Protein AF-A0A0G2EQ12-F1 (afdb_monomer)

Structure (mmCIF, N/CA/C/O backbone):
data_AF-A0A0G2EQ12-F1
#
_entry.id   AF-A0A0G2EQ12-F1
#
loop_
_atom_site.group_PDB
_atom_site.id
_atom_site.type_symbol
_atom_site.label_atom_id
_atom_site.label_alt_id
_atom_site.label_comp_id
_atom_site.label_asym_id
_atom_site.label_entity_id
_atom_site.label_seq_id
_atom_site.pdbx_PDB_ins_code
_atom_site.Cartn_x
_atom_site.Cartn_y
_atom_site.Cartn_z
_atom_site.occupancy
_atom_site.B_iso_or_equiv
_atom_site.auth_seq_id
_atom_site.auth_comp_id
_atom_site.auth_asym_id
_atom_site.auth_atom_id
_atom_site.pdbx_PDB_model_num
ATOM 1 N N . MET A 1 1 ? -12.508 4.390 -3.432 1.00 88.94 1 MET A N 1
ATOM 2 C CA . MET A 1 1 ? -11.338 3.702 -2.808 1.00 88.94 1 MET A CA 1
ATOM 3 C C . MET A 1 1 ? -10.891 4.354 -1.499 1.00 88.94 1 MET A C 1
ATOM 5 O O . MET A 1 1 ? -11.000 3.703 -0.471 1.00 88.94 1 MET A O 1
ATOM 9 N N . SER A 1 2 ? -10.411 5.605 -1.487 1.00 93.50 2 SER A N 1
ATOM 10 C CA . SER A 1 2 ? -9.860 6.253 -0.273 1.00 93.50 2 SER A CA 1
ATOM 11 C C . SER A 1 2 ? -10.822 6.274 0.925 1.00 93.50 2 SER A C 1
ATOM 13 O O . SER A 1 2 ? -10.412 5.989 2.045 1.00 93.50 2 SER A O 1
ATOM 15 N N . ASN A 1 3 ? -12.117 6.526 0.703 1.00 95.69 3 ASN A N 1
ATOM 16 C CA . ASN A 1 3 ? -13.126 6.470 1.769 1.00 95.69 3 ASN A CA 1
ATOM 17 C C . ASN A 1 3 ? -13.230 5.088 2.425 1.00 95.69 3 ASN A C 1
ATOM 19 O O . ASN A 1 3 ? -13.426 5.002 3.634 1.00 95.69 3 ASN A O 1
ATOM 23 N N . LEU A 1 4 ? -13.089 4.017 1.644 1.00 97.56 4 LEU A N 1
ATOM 24 C CA . LEU A 1 4 ? -13.144 2.648 2.151 1.00 97.56 4 LEU A CA 1
ATOM 25 C C . LEU A 1 4 ? -11.888 2.308 2.955 1.00 97.56 4 LEU A C 1
ATOM 27 O O . LEU A 1 4 ? -12.012 1.732 4.027 1.00 97.56 4 LEU A O 1
ATOM 31 N N . ILE A 1 5 ? -10.710 2.764 2.513 1.00 98.31 5 ILE A N 1
ATOM 32 C CA . ILE A 1 5 ? -9.464 2.642 3.288 1.00 98.31 5 ILE A CA 1
ATOM 33 C C . ILE A 1 5 ? -9.611 3.349 4.638 1.00 98.31 5 ILE A C 1
ATOM 35 O O . ILE A 1 5 ? -9.411 2.737 5.680 1.00 98.31 5 ILE A O 1
ATOM 39 N N . ALA A 1 6 ? -10.038 4.614 4.635 1.00 98.44 6 ALA A N 1
ATOM 40 C CA . ALA A 1 6 ? -10.196 5.404 5.857 1.00 98.44 6 ALA A CA 1
ATOM 41 C C . ALA A 1 6 ? -11.234 4.819 6.834 1.00 98.44 6 ALA A C 1
ATOM 43 O O . ALA A 1 6 ? -11.225 5.148 8.020 1.00 98.44 6 ALA A O 1
ATOM 44 N N . ARG A 1 7 ? -12.170 3.994 6.350 1.00 98.06 7 ARG A N 1
ATOM 45 C CA . ARG A 1 7 ? -13.231 3.366 7.152 1.00 98.06 7 ARG A CA 1
ATOM 46 C C . ARG A 1 7 ? -12.953 1.906 7.502 1.00 98.06 7 ARG A C 1
ATOM 48 O O . ARG A 1 7 ? -13.750 1.356 8.254 1.00 98.06 7 ARG A O 1
ATOM 55 N N . ALA A 1 8 ? -11.867 1.321 7.003 1.00 98.62 8 ALA A N 1
ATOM 56 C CA . ALA A 1 8 ? -11.518 -0.061 7.289 1.00 98.62 8 ALA A CA 1
ATOM 57 C C . ALA A 1 8 ? -11.315 -0.295 8.797 1.00 98.62 8 ALA A C 1
ATOM 59 O O . ALA A 1 8 ? -10.929 0.605 9.565 1.00 98.62 8 ALA A O 1
ATOM 60 N N . GLU A 1 9 ? -11.584 -1.520 9.228 1.00 98.31 9 GLU A N 1
ATOM 61 C CA . GLU A 1 9 ? -11.436 -1.935 10.621 1.00 98.31 9 GLU A CA 1
ATOM 62 C C . GLU A 1 9 ? -10.210 -2.817 10.835 1.00 98.31 9 GLU A C 1
ATOM 64 O O . GLU A 1 9 ? -9.478 -2.590 11.801 1.00 98.31 9 GLU A O 1
ATOM 69 N N . HIS A 1 10 ? -9.957 -3.755 9.921 1.00 98.38 10 HIS A N 1
ATOM 70 C CA . HIS A 1 10 ? -8.982 -4.829 10.083 1.00 98.38 10 HIS A CA 1
ATOM 71 C C . HIS A 1 10 ? -7.966 -4.901 8.952 1.00 98.38 10 HIS A C 1
ATOM 73 O O . HIS A 1 10 ? -6.781 -5.070 9.233 1.00 98.38 10 HIS A O 1
ATOM 79 N N . GLU A 1 11 ? -8.393 -4.809 7.689 1.00 98.50 11 GLU A N 1
ATOM 80 C CA . GLU A 1 11 ? -7.471 -5.007 6.574 1.00 98.50 11 GLU A CA 1
ATOM 81 C C . GLU A 1 11 ? -7.820 -4.271 5.284 1.00 98.50 11 GLU A C 1
ATOM 83 O O . GLU A 1 11 ? -8.984 -4.097 4.915 1.00 98.50 11 GLU A O 1
ATOM 88 N N . VAL A 1 12 ? -6.763 -3.917 4.555 1.00 98.69 12 VAL A N 1
ATOM 89 C CA . VAL A 1 12 ? -6.822 -3.425 3.180 1.00 98.69 12 VAL A CA 1
ATOM 90 C C . VAL A 1 12 ? -5.774 -4.159 2.349 1.00 98.69 12 VAL A C 1
ATOM 92 O O . VAL A 1 12 ? -4.586 -4.121 2.664 1.00 98.69 12 VAL A O 1
ATOM 95 N N . ILE A 1 13 ? -6.198 -4.784 1.254 1.00 98.56 13 ILE A N 1
ATOM 96 C CA . ILE A 1 13 ? -5.306 -5.344 0.231 1.00 98.56 13 ILE A CA 1
ATOM 97 C C . ILE A 1 13 ? -5.504 -4.524 -1.035 1.00 98.56 13 ILE A C 1
ATOM 99 O O . ILE A 1 13 ? -6.596 -4.533 -1.598 1.00 98.56 13 ILE A O 1
ATOM 103 N N . LEU A 1 14 ? -4.468 -3.818 -1.480 1.00 97.94 14 LEU A N 1
ATOM 104 C CA . LEU A 1 14 ? -4.494 -2.946 -2.650 1.00 97.94 14 LEU A CA 1
ATOM 105 C C . LEU A 1 14 ? -3.506 -3.445 -3.705 1.00 97.94 14 LEU A C 1
ATOM 107 O O . LEU A 1 14 ? -2.296 -3.454 -3.493 1.00 97.94 14 LEU A O 1
ATOM 111 N N . ALA A 1 15 ? -4.030 -3.790 -4.873 1.00 97.31 15 ALA A N 1
ATOM 112 C CA . ALA A 1 15 ? -3.254 -4.105 -6.060 1.00 97.31 15 ALA A CA 1
ATOM 113 C C . ALA A 1 15 ? -3.451 -3.004 -7.100 1.00 97.31 15 ALA A C 1
ATOM 115 O O . ALA A 1 15 ? -4.585 -2.662 -7.434 1.00 97.31 15 ALA A O 1
ATOM 116 N N . THR A 1 16 ? -2.362 -2.469 -7.645 1.00 95.75 16 THR A N 1
ATOM 117 C CA . THR A 1 16 ? -2.396 -1.532 -8.776 1.00 95.75 16 THR A CA 1
ATOM 118 C C . THR A 1 16 ? -1.289 -1.877 -9.752 1.00 95.75 16 THR A C 1
ATOM 120 O O . THR A 1 16 ? -0.213 -2.284 -9.344 1.00 95.75 16 THR A O 1
ATOM 123 N N . ASN A 1 17 ? -1.501 -1.687 -11.048 1.00 94.50 17 ASN A N 1
ATOM 124 C CA . ASN A 1 17 ? -0.428 -1.928 -12.004 1.00 94.50 17 ASN A CA 1
ATOM 125 C C . ASN A 1 17 ? 0.677 -0.899 -11.846 1.00 94.50 17 ASN A C 1
ATOM 127 O O . ASN A 1 17 ? 1.838 -1.256 -11.845 1.00 94.50 17 ASN A O 1
ATOM 131 N N . TYR A 1 18 ? 0.324 0.368 -11.669 1.00 91.62 18 TYR A N 1
ATOM 132 C CA . TYR A 1 18 ? 1.325 1.413 -11.540 1.00 91.62 18 TYR A CA 1
ATOM 133 C C . TYR A 1 18 ? 1.081 2.257 -10.299 1.00 91.62 18 TYR A C 1
ATOM 135 O O . TYR A 1 18 ? -0.073 2.546 -9.954 1.00 91.62 18 TYR A O 1
ATOM 143 N N . TRP A 1 19 ? 2.181 2.652 -9.657 1.00 94.00 19 TRP A N 1
ATOM 144 C CA . TRP A 1 19 ? 2.204 3.588 -8.541 1.00 94.00 19 TRP A CA 1
ATOM 145 C C . TRP A 1 19 ? 3.134 4.763 -8.850 1.00 94.00 19 TRP A C 1
ATOM 147 O O . TRP A 1 19 ? 4.321 4.596 -9.162 1.00 94.00 19 TRP A O 1
ATOM 157 N N . LYS A 1 20 ? 2.593 5.974 -8.737 1.00 91.75 20 LYS A N 1
ATOM 158 C CA . LYS A 1 20 ? 3.335 7.225 -8.874 1.00 91.75 20 LYS A CA 1
ATOM 159 C C . LYS A 1 20 ? 2.770 8.263 -7.919 1.00 91.75 20 LYS A C 1
ATOM 161 O O . LYS A 1 20 ? 1.556 8.485 -7.894 1.00 91.75 20 LYS A O 1
ATOM 166 N N . GLU A 1 21 ? 3.669 8.942 -7.212 1.00 92.12 21 GLU A N 1
ATOM 167 C CA . GLU A 1 21 ? 3.304 10.105 -6.409 1.00 92.12 21 GLU A CA 1
ATOM 168 C C . GLU A 1 21 ? 2.515 11.123 -7.256 1.00 92.12 21 GLU A C 1
ATOM 170 O O . GLU A 1 21 ? 2.976 11.592 -8.300 1.00 92.12 21 GLU A O 1
ATOM 175 N N . SER A 1 22 ? 1.274 11.374 -6.848 1.00 92.00 22 SER A N 1
ATOM 176 C CA . SER A 1 22 ? 0.254 12.133 -7.574 1.00 92.00 22 SER A CA 1
ATOM 177 C C . SER A 1 22 ? -0.861 12.566 -6.615 1.00 92.00 22 SER A C 1
ATOM 179 O O . SER A 1 22 ? -0.902 12.141 -5.459 1.00 92.00 22 SER A O 1
ATOM 181 N N . ASP A 1 23 ? -1.827 13.355 -7.096 1.00 91.31 23 ASP A N 1
ATOM 182 C CA . ASP A 1 23 ? -3.042 13.650 -6.322 1.00 91.31 23 ASP A CA 1
ATOM 183 C C . ASP A 1 23 ? -3.778 12.365 -5.920 1.00 91.31 23 ASP A C 1
ATOM 185 O O . ASP A 1 23 ? -4.336 12.280 -4.824 1.00 91.31 23 ASP A O 1
ATOM 189 N N . ALA A 1 24 ? -3.725 11.338 -6.778 1.00 90.56 24 ALA A N 1
ATOM 190 C CA . ALA A 1 24 ? -4.341 10.063 -6.483 1.00 90.56 24 ALA A CA 1
ATOM 191 C C . ALA A 1 24 ? -3.649 9.308 -5.347 1.00 90.56 24 ALA A C 1
ATOM 193 O O . ALA A 1 24 ? -4.324 8.829 -4.434 1.00 90.56 24 ALA A O 1
ATOM 194 N N . SER A 1 25 ? -2.316 9.223 -5.374 1.00 93.19 25 SER A N 1
ATOM 195 C CA . SER A 1 25 ? -1.569 8.583 -4.289 1.00 93.19 25 SER A CA 1
ATOM 196 C C . SER A 1 25 ? -1.727 9.355 -2.981 1.00 93.19 25 SER A C 1
ATOM 198 O O . SER A 1 25 ? -1.864 8.726 -1.940 1.00 93.19 25 SER A O 1
ATOM 200 N N . ARG A 1 26 ? -1.804 10.696 -3.023 1.00 94.25 26 ARG A N 1
ATOM 201 C CA . ARG A 1 26 ? -2.036 11.525 -1.830 1.00 94.25 26 ARG A CA 1
ATOM 202 C C . ARG A 1 26 ? -3.359 11.184 -1.144 1.00 94.25 26 ARG A C 1
ATOM 204 O O . ARG A 1 26 ? -3.375 11.025 0.068 1.00 94.25 26 ARG A O 1
ATOM 211 N N . LEU A 1 27 ? -4.439 10.967 -1.901 1.00 94.88 27 LEU A N 1
ATOM 212 C CA . LEU A 1 27 ? -5.716 10.519 -1.327 1.00 94.88 27 LEU A CA 1
ATOM 213 C C . LEU A 1 27 ? -5.609 9.151 -0.638 1.00 94.88 27 LEU A C 1
ATOM 215 O O . LEU A 1 27 ? -6.264 8.927 0.381 1.00 94.88 27 LEU A O 1
ATOM 219 N N . ILE A 1 28 ? -4.792 8.240 -1.175 1.00 96.06 28 ILE A N 1
ATOM 220 C CA . ILE A 1 28 ? -4.512 6.956 -0.524 1.00 96.06 28 ILE A CA 1
ATOM 221 C C . ILE A 1 28 ? -3.692 7.187 0.755 1.00 96.06 28 ILE A C 1
ATOM 223 O O . ILE A 1 28 ? -4.099 6.723 1.817 1.00 96.06 28 ILE A O 1
ATOM 227 N N . THR A 1 29 ? -2.611 7.966 0.693 1.00 96.81 29 THR A N 1
ATOM 228 C CA . THR A 1 29 ? -1.763 8.349 1.838 1.00 96.81 29 THR A CA 1
ATOM 229 C C . THR A 1 29 ? -2.581 8.968 2.975 1.00 96.81 29 THR A C 1
ATOM 231 O O . THR A 1 29 ? -2.472 8.527 4.119 1.00 96.81 29 THR A O 1
ATOM 234 N N . ASP A 1 30 ? -3.455 9.927 2.672 1.00 98.06 30 ASP A N 1
ATOM 235 C CA . ASP A 1 30 ? -4.315 10.582 3.661 1.00 98.06 30 ASP A CA 1
ATOM 236 C C . ASP A 1 30 ? -5.324 9.597 4.268 1.00 98.06 30 ASP A C 1
ATOM 238 O O . ASP A 1 30 ? -5.559 9.600 5.479 1.00 98.06 30 ASP A O 1
ATOM 242 N N . SER A 1 31 ? -5.873 8.689 3.455 1.00 98.38 31 SER A N 1
ATOM 243 C CA . SER A 1 31 ? -6.784 7.655 3.951 1.00 98.38 31 SER A CA 1
ATOM 244 C C . SER A 1 31 ? -6.105 6.623 4.856 1.00 98.38 31 SER A C 1
ATOM 246 O O . SER A 1 31 ? -6.726 6.173 5.816 1.00 98.38 31 SER A O 1
ATOM 248 N N . LEU A 1 32 ? -4.830 6.295 4.619 1.00 98.69 32 LEU A N 1
ATOM 249 C CA . LEU A 1 32 ? -4.040 5.430 5.503 1.00 98.69 32 LEU A CA 1
ATOM 250 C C . LEU A 1 32 ? -3.773 6.106 6.854 1.00 98.69 32 LEU A C 1
ATOM 252 O O . LEU A 1 32 ? -3.899 5.474 7.902 1.00 98.69 32 LEU A O 1
ATOM 256 N N . LYS A 1 33 ? -3.466 7.408 6.851 1.00 98.69 33 LYS A N 1
ATOM 257 C CA . LYS A 1 33 ? -3.313 8.199 8.085 1.00 98.69 33 LYS A CA 1
ATOM 258 C C . LYS A 1 33 ? -4.609 8.227 8.895 1.00 98.69 33 LYS A C 1
ATOM 260 O O . LYS A 1 33 ? -4.592 7.993 10.104 1.00 98.69 33 LYS A O 1
ATOM 265 N N . GLU A 1 34 ? -5.743 8.446 8.231 1.00 98.81 34 GLU A N 1
ATOM 266 C CA . GLU A 1 34 ? -7.055 8.425 8.886 1.00 98.81 34 GLU A CA 1
ATOM 267 C C . GLU A 1 34 ? -7.425 7.023 9.401 1.00 98.81 34 GLU A C 1
ATOM 269 O O . GLU A 1 34 ? -7.909 6.902 10.529 1.00 98.81 34 GLU A O 1
ATOM 274 N N . LEU A 1 35 ? -7.137 5.961 8.639 1.00 98.75 35 LEU A N 1
ATOM 275 C CA . LEU A 1 35 ? -7.293 4.576 9.093 1.00 98.75 35 LEU A CA 1
ATOM 276 C C . LEU A 1 35 ? -6.495 4.325 10.379 1.00 98.75 35 LEU A C 1
ATOM 278 O O . LEU A 1 35 ? -7.068 3.882 11.375 1.00 98.75 35 LEU A O 1
ATOM 282 N N . SER A 1 36 ? -5.204 4.675 10.397 1.00 98.81 36 SER A N 1
ATOM 283 C CA . SER A 1 36 ? -4.339 4.517 11.574 1.00 98.81 36 SER A CA 1
ATOM 284 C C . SER A 1 36 ? -4.890 5.264 12.792 1.00 98.81 36 SER A C 1
ATOM 286 O O . SER A 1 36 ? -4.959 4.719 13.896 1.00 98.81 36 SER A O 1
ATOM 288 N N . LYS A 1 37 ? -5.352 6.505 12.606 1.00 98.75 37 LYS A N 1
ATOM 289 C CA . LYS A 1 37 ? -5.966 7.303 13.675 1.00 98.75 37 LYS A CA 1
ATOM 290 C C . LYS A 1 37 ? -7.205 6.621 14.259 1.00 98.75 37 LYS A C 1
ATOM 292 O O . LYS A 1 37 ? -7.386 6.608 15.477 1.00 98.75 37 LYS A O 1
ATOM 297 N N . ARG A 1 38 ? -8.072 6.056 13.415 1.00 98.69 38 ARG A N 1
ATOM 298 C CA . ARG A 1 38 ? -9.287 5.357 13.863 1.00 98.69 38 ARG A CA 1
ATOM 299 C C . ARG A 1 38 ? -8.986 4.020 14.521 1.00 98.69 38 ARG A C 1
ATOM 301 O O . ARG A 1 38 ? -9.612 3.714 15.530 1.00 98.69 38 ARG A O 1
ATOM 308 N N . ALA A 1 39 ? -8.022 3.269 13.998 1.00 98.62 39 ALA A N 1
ATOM 309 C CA . ALA A 1 39 ? -7.552 2.032 14.611 1.00 98.62 39 ALA A CA 1
ATOM 310 C C . ALA A 1 39 ? -7.034 2.296 16.037 1.00 98.62 39 ALA A C 1
ATOM 312 O O . ALA A 1 39 ? -7.473 1.637 16.978 1.00 98.62 39 ALA A O 1
ATOM 313 N N . GLY A 1 40 ? -6.257 3.369 16.229 1.00 98.56 40 GLY A N 1
ATOM 314 C CA . GLY A 1 40 ? -5.815 3.815 17.555 1.00 98.56 40 GLY A CA 1
ATOM 315 C C . GLY A 1 40 ? -6.966 4.149 18.511 1.00 98.56 40 GLY A C 1
ATOM 316 O O . GLY A 1 40 ? -6.948 3.726 19.662 1.00 98.56 40 GLY A O 1
ATOM 317 N N . ARG A 1 41 ? -8.024 4.828 18.039 1.00 98.44 41 ARG A N 1
ATOM 318 C CA . ARG A 1 41 ? -9.233 5.093 18.856 1.00 98.44 41 ARG A CA 1
ATOM 319 C C . ARG A 1 41 ? -9.970 3.822 19.280 1.00 98.44 41 ARG A C 1
ATOM 321 O O . ARG A 1 41 ? -10.628 3.830 20.313 1.00 98.44 41 ARG A O 1
ATOM 328 N N . ARG A 1 42 ? -9.882 2.757 18.480 1.00 98.12 42 ARG A N 1
ATOM 329 C CA . ARG A 1 42 ? -10.448 1.436 18.792 1.00 98.12 42 ARG A CA 1
ATOM 330 C C . ARG A 1 42 ? -9.510 0.567 19.629 1.00 98.12 42 ARG A C 1
ATOM 332 O O . ARG A 1 42 ? -9.900 -0.539 19.984 1.00 98.12 42 ARG A O 1
ATOM 339 N N . ASN A 1 43 ? -8.296 1.039 19.925 1.00 97.94 43 ASN A N 1
ATOM 340 C CA . ASN A 1 43 ? -7.225 0.246 20.525 1.00 97.94 43 ASN A CA 1
ATOM 341 C C . ASN A 1 43 ? -6.934 -1.046 19.729 1.00 97.94 43 ASN A C 1
ATOM 343 O O . ASN A 1 43 ? -6.839 -2.138 20.285 1.00 97.94 43 ASN A O 1
ATOM 347 N N . GLN A 1 44 ? -6.862 -0.921 18.401 1.00 97.56 44 GLN A N 1
ATOM 348 C CA . GLN A 1 44 ? -6.650 -2.016 17.450 1.00 97.56 44 GLN A CA 1
ATOM 349 C C . GLN A 1 44 ? -5.579 -1.635 16.422 1.00 97.56 44 GLN A C 1
ATOM 351 O O . GLN A 1 44 ? -5.303 -0.454 16.206 1.00 97.56 44 GLN A O 1
ATOM 356 N N . ARG A 1 45 ? -5.011 -2.642 15.750 1.00 98.31 45 ARG A N 1
ATOM 357 C CA . ARG A 1 45 ? -4.139 -2.469 14.580 1.00 98.31 45 ARG A CA 1
ATOM 358 C C . ARG A 1 45 ? -4.851 -2.955 13.320 1.00 98.31 45 ARG A C 1
ATOM 360 O O . ARG A 1 45 ? -5.648 -3.889 13.393 1.00 98.31 45 ARG A O 1
ATOM 367 N N . ALA A 1 46 ? -4.558 -2.326 12.187 1.00 98.69 46 ALA A N 1
ATOM 368 C CA . ALA A 1 46 ? -5.023 -2.763 10.872 1.00 98.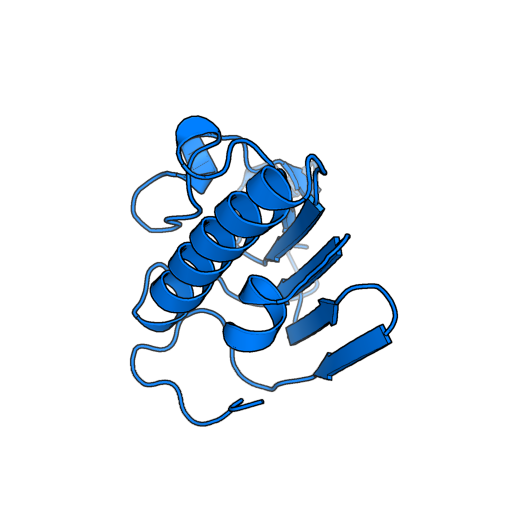69 46 ALA A CA 1
ATOM 369 C C . ALA A 1 46 ? -3.846 -3.252 10.016 1.00 98.69 46 ALA A C 1
ATOM 371 O O . ALA A 1 46 ? -2.746 -2.714 10.109 1.00 98.69 46 ALA A O 1
ATOM 372 N N . VAL A 1 47 ? -4.083 -4.236 9.153 1.00 98.81 47 VAL A N 1
ATOM 373 C CA . VAL A 1 47 ? -3.086 -4.767 8.216 1.00 98.81 47 VAL A CA 1
ATOM 374 C C . VAL A 1 47 ? -3.307 -4.162 6.835 1.00 98.81 47 VAL A C 1
ATOM 376 O O . VAL A 1 47 ? -4.400 -4.242 6.278 1.00 98.81 47 VAL A O 1
ATOM 379 N N . VAL A 1 48 ? -2.272 -3.574 6.245 1.00 98.81 48 VAL A N 1
ATOM 380 C CA . VAL A 1 48 ? -2.340 -3.006 4.895 1.00 98.81 48 VAL A CA 1
ATOM 381 C C . VAL A 1 48 ? -1.293 -3.666 4.010 1.00 98.81 48 VAL A C 1
ATOM 383 O O . VAL A 1 48 ? -0.099 -3.574 4.277 1.00 98.81 48 VAL A O 1
ATOM 386 N N . LYS A 1 49 ? -1.737 -4.299 2.924 1.00 98.75 49 LYS A N 1
ATOM 387 C CA . LYS A 1 49 ? -0.860 -4.880 1.902 1.00 98.75 49 LYS A CA 1
ATOM 388 C C . LYS A 1 49 ? -1.016 -4.127 0.592 1.00 98.75 49 LYS A C 1
ATOM 390 O O . LYS A 1 49 ? -2.131 -3.999 0.087 1.00 98.75 49 LYS A O 1
ATOM 395 N N . ILE A 1 50 ? 0.089 -3.643 0.037 1.00 98.38 50 ILE A N 1
ATOM 396 C CA . ILE A 1 50 ? 0.119 -2.932 -1.244 1.00 98.38 50 ILE A CA 1
ATOM 397 C C . ILE A 1 50 ? 1.038 -3.682 -2.201 1.00 98.38 50 ILE A C 1
ATOM 399 O O . ILE A 1 50 ? 2.173 -3.992 -1.856 1.00 98.38 50 ILE A O 1
ATOM 403 N N . ILE A 1 51 ? 0.572 -3.931 -3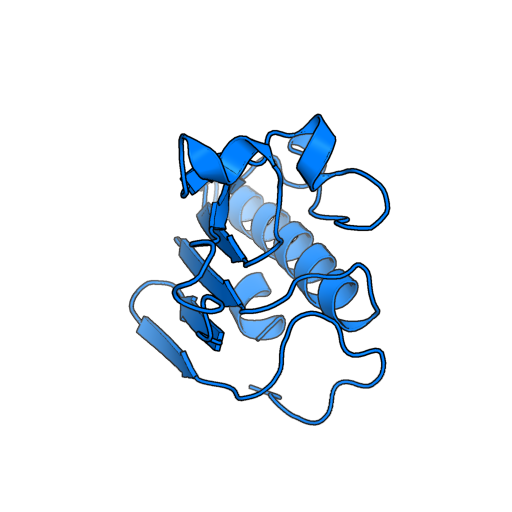.421 1.00 97.88 51 ILE A N 1
ATOM 404 C CA . ILE A 1 51 ? 1.402 -4.464 -4.501 1.00 97.88 51 ILE A CA 1
ATOM 405 C C . ILE A 1 51 ? 1.283 -3.588 -5.749 1.00 97.88 51 ILE A C 1
ATOM 407 O O . ILE A 1 51 ? 0.176 -3.217 -6.157 1.00 97.88 51 ILE A O 1
ATOM 411 N N . TYR A 1 52 ? 2.428 -3.245 -6.343 1.00 96.56 52 TYR A N 1
ATOM 412 C CA . TYR A 1 52 ? 2.502 -2.511 -7.606 1.00 96.56 52 TYR A CA 1
ATOM 413 C C . TYR A 1 52 ? 3.572 -3.053 -8.550 1.00 96.56 52 TYR A C 1
ATOM 415 O O . TYR A 1 52 ? 4.445 -3.801 -8.122 1.00 96.56 52 TYR A O 1
ATOM 423 N N . ASP A 1 53 ? 3.518 -2.655 -9.824 1.00 94.75 53 ASP A N 1
ATOM 424 C CA . ASP A 1 53 ? 4.542 -2.981 -10.816 1.00 94.75 53 ASP A CA 1
ATOM 425 C C . ASP A 1 53 ? 5.417 -1.770 -11.145 1.00 94.75 53 ASP A C 1
ATOM 427 O O . ASP A 1 53 ? 4.959 -0.740 -11.655 1.00 94.75 53 ASP A O 1
ATOM 431 N N . ARG A 1 54 ? 6.710 -1.906 -10.852 1.00 91.06 54 ARG A N 1
ATOM 432 C CA . ARG A 1 54 ? 7.768 -1.052 -11.377 1.00 91.06 54 ARG A CA 1
ATOM 433 C C . ARG A 1 54 ? 8.990 -1.908 -11.706 1.00 91.06 54 ARG A C 1
ATOM 435 O O . ARG A 1 54 ? 9.604 -2.496 -10.816 1.00 91.06 54 ARG A O 1
ATOM 442 N N . GLY A 1 55 ? 9.398 -1.881 -12.971 1.00 89.62 55 GLY A N 1
ATOM 443 C CA . GLY A 1 55 ? 10.609 -2.557 -13.428 1.00 89.62 55 GLY A CA 1
ATOM 444 C C . GLY A 1 55 ? 11.875 -2.112 -12.681 1.00 89.62 55 GLY A C 1
ATOM 445 O O . GLY A 1 55 ? 12.102 -0.924 -12.446 1.00 89.62 55 GLY A O 1
ATOM 446 N N . SER A 1 56 ? 12.710 -3.085 -12.326 1.00 88.38 56 SER A N 1
ATOM 447 C CA . SER A 1 56 ? 13.995 -2.950 -11.641 1.00 88.38 56 SER A CA 1
ATOM 448 C C . SER A 1 56 ? 14.950 -4.043 -12.118 1.00 88.38 56 SER A C 1
ATOM 450 O O . SER A 1 56 ? 14.556 -5.196 -12.284 1.00 88.38 56 SER A O 1
ATOM 452 N N . ALA A 1 57 ? 16.239 -3.723 -12.266 1.00 89.31 57 ALA A N 1
ATOM 453 C CA . ALA A 1 57 ? 17.259 -4.706 -12.648 1.00 89.31 57 ALA A CA 1
ATOM 454 C C . ALA A 1 57 ? 17.368 -5.880 -11.651 1.00 89.31 57 ALA A C 1
ATOM 456 O O . ALA A 1 57 ? 17.736 -6.990 -12.030 1.00 89.31 57 ALA A O 1
ATOM 457 N N . LYS A 1 58 ? 16.979 -5.671 -10.384 1.00 89.69 58 LYS A N 1
ATOM 458 C CA . LYS A 1 58 ? 16.945 -6.722 -9.351 1.00 89.69 58 LYS A CA 1
ATOM 459 C C . LYS A 1 58 ? 15.950 -7.851 -9.682 1.00 89.69 58 LYS A C 1
ATOM 461 O O . LYS A 1 58 ? 16.113 -8.970 -9.198 1.00 89.69 58 LYS A O 1
ATOM 466 N N . GLN A 1 59 ? 14.960 -7.588 -10.542 1.00 90.38 59 GLN A N 1
ATOM 467 C CA . GLN A 1 59 ? 13.908 -8.547 -10.903 1.00 90.38 59 GLN A CA 1
ATOM 468 C C . GLN A 1 59 ? 14.343 -9.610 -11.912 1.00 90.38 59 GLN A C 1
ATOM 470 O O . GLN A 1 59 ? 13.551 -10.480 -12.262 1.00 90.38 59 GLN A O 1
ATOM 475 N N . VAL A 1 60 ? 15.611 -9.601 -12.328 1.00 88.06 60 VAL A N 1
ATOM 476 C CA . VAL A 1 60 ? 16.226 -10.750 -13.007 1.00 88.06 60 VAL A CA 1
ATOM 477 C C . VAL A 1 60 ? 16.352 -11.949 -12.054 1.00 88.06 60 VAL A C 1
ATOM 479 O O . VAL A 1 60 ? 16.242 -13.086 -12.500 1.00 88.06 60 VAL A O 1
ATOM 482 N N . PHE A 1 61 ? 16.528 -11.709 -10.747 1.00 89.75 61 PHE A N 1
ATOM 483 C CA . PHE A 1 61 ? 16.725 -12.766 -9.744 1.00 89.75 61 PHE A CA 1
ATOM 484 C C . PHE A 1 61 ? 15.495 -13.011 -8.868 1.00 89.75 61 PHE A C 1
ATOM 486 O O . PHE A 1 61 ? 15.196 -14.154 -8.537 1.00 89.75 61 PHE A O 1
ATOM 493 N N . ASN A 1 62 ? 14.777 -11.949 -8.489 1.00 91.75 62 ASN A N 1
ATOM 494 C CA . ASN A 1 62 ? 13.570 -12.057 -7.675 1.00 91.75 62 ASN A CA 1
ATOM 495 C C . ASN A 1 62 ? 12.491 -11.089 -8.169 1.00 91.75 62 ASN A C 1
ATOM 497 O O . ASN A 1 62 ? 12.668 -9.874 -8.119 1.00 91.75 62 ASN A O 1
ATOM 501 N N . ASN A 1 63 ? 11.354 -11.626 -8.614 1.00 92.81 63 ASN A N 1
ATOM 502 C CA . ASN A 1 63 ? 10.257 -10.809 -9.126 1.00 92.81 63 ASN A CA 1
ATOM 503 C C . ASN A 1 63 ? 9.455 -10.100 -8.028 1.00 92.81 63 ASN A C 1
ATOM 505 O O . ASN A 1 63 ? 8.832 -9.099 -8.354 1.00 92.81 63 ASN A O 1
ATOM 509 N N . HIS A 1 64 ? 9.474 -10.572 -6.774 1.00 95.19 64 HIS A N 1
ATOM 510 C CA . HIS A 1 64 ? 8.775 -9.950 -5.641 1.00 95.19 64 HIS A CA 1
ATOM 511 C C . HIS A 1 64 ? 9.776 -9.202 -4.764 1.00 95.19 64 HIS A C 1
ATOM 513 O O . HIS A 1 64 ? 10.447 -9.800 -3.923 1.00 95.19 64 HIS A O 1
ATOM 519 N N . LEU A 1 65 ? 9.905 -7.897 -4.984 1.00 96.12 65 LEU A N 1
ATOM 520 C CA . LEU A 1 65 ? 10.812 -7.064 -4.206 1.00 96.12 65 LEU A CA 1
ATOM 521 C C . LEU A 1 65 ? 10.068 -6.412 -3.043 1.00 96.12 65 LEU A C 1
ATOM 523 O O . LEU A 1 65 ? 9.113 -5.670 -3.269 1.00 96.12 65 LEU A O 1
AT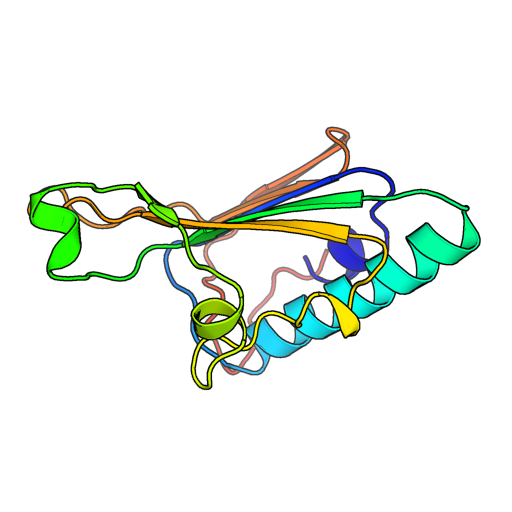OM 527 N N . ASP A 1 66 ? 10.547 -6.635 -1.822 1.00 97.00 66 ASP A N 1
ATOM 528 C CA . ASP A 1 66 ? 10.093 -5.878 -0.659 1.00 97.00 66 ASP A CA 1
ATOM 529 C C . ASP A 1 66 ? 10.480 -4.405 -0.801 1.00 97.00 66 ASP A C 1
ATOM 531 O O . ASP A 1 66 ? 11.635 -4.066 -1.079 1.00 97.00 66 ASP A O 1
ATOM 535 N N . VAL A 1 67 ? 9.511 -3.521 -0.577 1.00 96.75 67 VAL A N 1
ATOM 536 C CA . VAL A 1 67 ? 9.702 -2.071 -0.612 1.00 96.75 67 VAL A CA 1
ATOM 537 C C . VAL A 1 67 ? 9.761 -1.573 0.828 1.00 96.75 67 VAL A C 1
ATOM 539 O O . VAL A 1 67 ? 8.748 -1.247 1.453 1.00 96.75 67 VAL A O 1
ATOM 542 N N . GLY A 1 68 ? 10.978 -1.551 1.370 1.00 96.88 68 GLY A N 1
ATOM 543 C CA . GLY A 1 68 ? 11.246 -1.131 2.745 1.00 96.88 68 GLY A CA 1
ATOM 544 C C . GLY A 1 68 ? 10.896 0.337 3.014 1.00 96.88 68 GLY A C 1
ATOM 545 O O . GLY A 1 68 ? 10.618 1.116 2.102 1.00 96.88 68 GLY A O 1
ATOM 546 N N . GLU A 1 69 ? 10.946 0.740 4.286 1.00 96.94 69 GLU A N 1
ATOM 547 C CA . GLU A 1 69 ? 10.511 2.073 4.726 1.00 96.94 69 GLU A CA 1
ATOM 548 C C . GLU A 1 69 ? 11.193 3.231 3.990 1.00 96.94 69 GLU A C 1
ATOM 550 O O . GLU A 1 69 ? 10.507 4.132 3.507 1.00 96.94 69 GLU A O 1
ATOM 555 N N . ALA A 1 70 ? 12.517 3.178 3.830 1.00 96.94 70 ALA A N 1
ATOM 556 C CA . ALA A 1 70 ? 13.263 4.213 3.118 1.00 96.94 70 ALA A CA 1
ATOM 557 C C . ALA A 1 70 ? 12.822 4.364 1.650 1.00 96.94 70 ALA A C 1
ATOM 559 O O . ALA A 1 70 ? 12.779 5.476 1.136 1.00 96.94 70 ALA A O 1
ATOM 560 N N . GLU A 1 71 ? 12.462 3.266 0.976 1.00 96.06 71 GLU A N 1
ATOM 561 C CA . GLU A 1 71 ? 12.025 3.299 -0.424 1.00 96.06 71 GLU A CA 1
ATOM 562 C C . GLU A 1 71 ? 10.559 3.729 -0.547 1.00 96.06 71 GLU A C 1
ATOM 564 O O . GLU A 1 71 ? 10.237 4.604 -1.352 1.00 96.06 71 GLU A O 1
ATOM 569 N N . ARG A 1 72 ? 9.662 3.172 0.277 1.00 95.25 72 ARG A N 1
ATOM 570 C CA . ARG A 1 72 ? 8.225 3.484 0.195 1.00 95.25 72 ARG A CA 1
ATOM 571 C C . ARG A 1 72 ? 7.904 4.926 0.601 1.00 95.25 72 ARG A C 1
ATOM 573 O O . ARG A 1 72 ? 6.934 5.488 0.099 1.00 95.25 72 ARG A O 1
ATOM 580 N N . THR A 1 73 ? 8.714 5.531 1.471 1.00 96.94 73 THR A N 1
ATOM 581 C CA . THR A 1 73 ? 8.561 6.934 1.903 1.00 96.94 73 THR A CA 1
ATOM 582 C C . THR A 1 73 ? 9.281 7.929 0.991 1.00 96.94 73 THR A C 1
ATOM 584 O O . THR A 1 73 ? 9.036 9.131 1.084 1.00 96.94 73 THR A O 1
ATOM 587 N N . ALA A 1 74 ? 10.148 7.456 0.088 1.00 95.62 74 ALA A N 1
ATOM 588 C CA . ALA A 1 74 ? 10.901 8.323 -0.806 1.00 95.62 74 ALA A CA 1
ATOM 589 C C . ALA A 1 74 ? 9.993 9.096 -1.772 1.00 95.62 74 ALA A C 1
ATOM 591 O O . ALA A 1 74 ? 8.902 8.655 -2.164 1.00 95.62 74 ALA A O 1
ATOM 592 N N . LYS A 1 75 ? 10.509 10.244 -2.225 1.00 91.94 75 LYS A N 1
ATOM 593 C CA . LYS A 1 75 ? 9.895 11.049 -3.282 1.00 91.94 75 LYS A CA 1
ATOM 594 C C . LYS A 1 75 ? 9.672 10.188 -4.530 1.00 91.94 75 LYS A C 1
ATOM 596 O O . LYS A 1 75 ? 10.570 9.486 -4.989 1.00 91.94 75 LYS A O 1
ATOM 601 N N . GLY A 1 76 ? 8.471 10.252 -5.088 1.00 90.00 76 GLY A N 1
ATOM 602 C CA . GLY A 1 76 ? 8.009 9.440 -6.209 1.00 90.00 76 GLY A CA 1
ATOM 603 C C . GLY A 1 76 ? 7.186 8.211 -5.806 1.00 90.00 76 GLY A C 1
ATOM 604 O O . GLY A 1 76 ? 6.489 7.672 -6.674 1.00 90.00 76 GLY A O 1
ATOM 605 N N . VAL A 1 77 ? 7.222 7.794 -4.530 1.00 92.94 77 VAL A N 1
ATOM 606 C CA . VAL A 1 77 ? 6.347 6.752 -3.959 1.00 92.94 77 VAL A CA 1
ATOM 607 C C . VAL A 1 77 ? 5.389 7.367 -2.937 1.00 92.94 77 VAL A C 1
ATOM 609 O O . VAL A 1 77 ? 4.180 7.335 -3.158 1.00 92.94 77 VAL A O 1
ATOM 612 N N . GLY A 1 78 ? 5.896 7.993 -1.873 1.00 94.81 78 GLY A N 1
ATOM 613 C CA . GLY A 1 78 ? 5.071 8.778 -0.944 1.00 94.81 78 GLY A CA 1
ATOM 614 C C . GLY A 1 78 ? 4.042 7.978 -0.127 1.00 94.81 78 GLY A C 1
ATOM 615 O O . GLY A 1 78 ? 2.982 8.509 0.217 1.00 94.81 78 GLY A O 1
ATOM 616 N N . ILE A 1 79 ? 4.325 6.707 0.179 1.00 96.81 79 ILE A N 1
ATOM 617 C CA . ILE A 1 79 ? 3.550 5.909 1.143 1.00 96.81 79 ILE A CA 1
ATOM 618 C C . ILE A 1 79 ? 3.979 6.329 2.569 1.00 96.81 79 ILE A C 1
ATOM 620 O O . ILE A 1 79 ? 5.184 6.395 2.820 1.00 96.81 79 ILE A O 1
ATOM 624 N N . PRO A 1 80 ? 3.046 6.601 3.511 1.00 97.69 80 PRO A N 1
ATOM 625 C CA . PRO A 1 80 ? 3.368 7.189 4.820 1.00 97.69 80 PRO A CA 1
ATOM 626 C C . PRO A 1 80 ? 4.323 6.340 5.660 1.00 97.69 80 PRO A C 1
ATOM 628 O O . PRO A 1 80 ? 4.129 5.133 5.738 1.00 97.69 80 PRO A O 1
ATOM 631 N N . SER A 1 81 ? 5.286 6.954 6.350 1.00 97.62 81 SER A N 1
ATOM 632 C CA . SER A 1 81 ? 6.226 6.291 7.278 1.00 97.62 81 SER A CA 1
ATOM 633 C C . SER A 1 81 ? 5.527 5.598 8.454 1.00 97.62 81 SER A C 1
ATOM 635 O O . SER A 1 81 ? 4.384 5.914 8.779 1.00 97.62 81 SER A O 1
ATOM 637 N N . ALA A 1 82 ? 6.206 4.666 9.131 1.00 97.00 82 ALA A N 1
ATOM 638 C CA . ALA A 1 82 ? 5.640 3.956 10.286 1.00 97.00 82 ALA A CA 1
ATOM 639 C C . ALA A 1 82 ? 5.190 4.918 11.406 1.00 97.00 82 ALA A C 1
ATOM 641 O O . ALA A 1 82 ? 4.164 4.694 12.045 1.00 97.00 82 ALA A O 1
ATOM 642 N N . ASN A 1 83 ? 5.894 6.041 11.574 1.00 97.62 83 ASN A N 1
ATOM 643 C CA . ASN A 1 83 ? 5.546 7.084 12.543 1.00 97.62 83 ASN A CA 1
ATOM 644 C C . ASN A 1 83 ? 4.259 7.844 12.185 1.00 97.62 83 ASN A C 1
ATOM 646 O O . ASN A 1 83 ? 3.559 8.325 13.073 1.00 97.62 83 ASN A O 1
ATOM 650 N N . GLU A 1 84 ? 3.927 7.964 10.898 1.00 98.38 84 GLU A N 1
ATOM 651 C CA . GLU A 1 84 ? 2.685 8.604 10.445 1.00 98.38 84 GLU A CA 1
ATOM 652 C C . GLU A 1 84 ? 1.471 7.671 10.561 1.00 98.38 84 GLU A C 1
ATOM 654 O O . GLU A 1 84 ? 0.333 8.140 10.644 1.00 98.38 84 GLU A O 1
ATOM 659 N N . ILE A 1 85 ? 1.700 6.355 10.572 1.00 98.62 85 ILE A N 1
ATOM 660 C CA . ILE A 1 85 ? 0.664 5.320 10.652 1.00 98.62 85 ILE A CA 1
ATOM 661 C C . ILE A 1 85 ? 0.963 4.272 11.747 1.00 98.62 85 ILE A C 1
ATOM 663 O O . ILE A 1 85 ? 1.011 3.079 11.458 1.00 98.62 85 ILE A O 1
ATOM 667 N N . PRO A 1 86 ? 1.103 4.674 13.028 1.00 98.56 86 PRO A N 1
ATOM 668 C CA . PRO A 1 86 ? 1.595 3.789 14.095 1.00 98.56 86 PRO A CA 1
ATOM 669 C C . PRO A 1 86 ? 0.687 2.588 14.412 1.00 98.56 86 PRO A C 1
ATOM 671 O O . PRO A 1 86 ? 1.144 1.604 14.998 1.00 98.56 86 PRO A O 1
ATOM 674 N N . ASN A 1 87 ? -0.591 2.648 14.022 1.00 98.81 87 ASN A N 1
ATOM 675 C CA . ASN A 1 87 ? -1.578 1.587 14.248 1.00 98.81 87 ASN A CA 1
ATOM 676 C C . ASN A 1 87 ? -1.834 0.738 12.991 1.00 98.81 87 ASN A C 1
ATOM 678 O O . ASN A 1 87 ? -2.874 0.086 12.891 1.00 98.81 87 ASN A O 1
ATOM 682 N N . ILE A 1 88 ? -0.924 0.779 12.014 1.00 98.75 88 ILE A N 1
ATOM 683 C CA . ILE A 1 88 ? -0.995 -0.029 10.798 1.00 98.75 88 ILE A CA 1
ATOM 684 C C . ILE A 1 88 ? 0.256 -0.897 10.677 1.00 98.75 88 ILE A C 1
ATOM 686 O O . ILE A 1 88 ? 1.378 -0.400 10.741 1.00 98.75 88 ILE A O 1
ATOM 690 N N . ASP A 1 89 ? 0.046 -2.185 10.427 1.00 98.44 89 ASP A N 1
ATOM 691 C CA . ASP A 1 89 ? 1.071 -3.110 9.955 1.00 98.44 89 ASP A CA 1
ATOM 692 C C . ASP A 1 89 ? 1.061 -3.097 8.423 1.00 98.44 89 ASP A C 1
ATOM 694 O O . ASP A 1 89 ? 0.119 -3.594 7.801 1.00 98.44 89 ASP A O 1
ATOM 698 N N . ILE A 1 90 ? 2.067 -2.462 7.811 1.00 98.31 90 ILE A N 1
ATOM 699 C CA . ILE A 1 90 ? 2.120 -2.236 6.361 1.00 98.31 90 ILE A CA 1
ATOM 700 C C . ILE A 1 90 ? 3.184 -3.097 5.674 1.00 98.31 90 ILE A C 1
ATOM 702 O O . ILE A 1 90 ? 4.341 -3.121 6.086 1.00 98.31 90 ILE A O 1
ATOM 706 N N . GLU A 1 91 ? 2.796 -3.740 4.576 1.00 98.50 91 GLU A N 1
ATOM 707 C CA . GLU A 1 91 ? 3.678 -4.471 3.663 1.00 98.50 91 GLU A CA 1
ATOM 708 C C . GLU A 1 91 ? 3.501 -3.915 2.248 1.00 98.50 91 GLU A C 1
ATOM 710 O O . GLU A 1 91 ? 2.375 -3.692 1.789 1.00 98.50 91 GLU A O 1
ATOM 715 N N . VAL A 1 92 ? 4.614 -3.672 1.557 1.00 98.31 92 VAL A N 1
ATOM 716 C CA . VAL A 1 92 ? 4.613 -3.125 0.200 1.00 98.31 92 VAL A CA 1
ATOM 717 C C . VAL A 1 92 ? 5.526 -3.970 -0.677 1.00 98.31 92 VAL A C 1
ATOM 719 O O . VAL A 1 92 ? 6.710 -4.109 -0.378 1.00 98.31 92 VAL A O 1
ATOM 722 N N . ILE A 1 93 ? 4.978 -4.501 -1.768 1.00 97.94 93 ILE A N 1
ATOM 723 C CA . ILE A 1 93 ? 5.692 -5.341 -2.729 1.00 97.94 93 ILE A CA 1
ATOM 724 C C . ILE A 1 93 ? 5.729 -4.653 -4.091 1.00 97.94 93 ILE A C 1
ATOM 726 O O . ILE A 1 93 ? 4.702 -4.241 -4.631 1.00 97.94 93 ILE A O 1
ATOM 730 N N . ASN A 1 94 ? 6.919 -4.583 -4.678 1.00 96.12 94 ASN A N 1
ATOM 731 C CA . ASN A 1 94 ? 7.101 -4.257 -6.081 1.00 96.12 94 ASN A CA 1
ATOM 732 C C . ASN A 1 94 ? 7.283 -5.553 -6.879 1.00 96.12 94 ASN A C 1
ATOM 734 O O . ASN A 1 94 ? 8.328 -6.209 -6.794 1.00 96.12 94 ASN A O 1
ATOM 738 N N . TYR A 1 95 ? 6.266 -5.909 -7.658 1.00 95.56 95 TYR A N 1
ATOM 739 C CA . TYR A 1 95 ? 6.267 -7.094 -8.497 1.00 95.56 95 TYR A CA 1
ATOM 740 C C . TYR A 1 95 ? 6.373 -6.749 -9.978 1.00 95.56 95 TYR A C 1
ATOM 742 O O . TYR A 1 95 ? 5.534 -6.038 -10.520 1.00 95.56 95 TYR A O 1
ATOM 750 N N . HIS A 1 96 ? 7.356 -7.332 -10.655 1.00 94.00 96 HIS A N 1
ATOM 751 C CA . HIS A 1 96 ? 7.469 -7.271 -12.108 1.00 94.00 96 HIS A CA 1
ATOM 752 C C . HIS A 1 96 ? 8.135 -8.541 -12.616 1.00 94.00 96 HIS A C 1
ATOM 754 O O . HIS A 1 96 ? 9.105 -9.028 -12.022 1.00 94.00 96 HIS A O 1
ATOM 760 N N . ARG A 1 97 ? 7.648 -9.048 -13.749 1.00 89.19 97 ARG A N 1
ATOM 761 C CA . ARG A 1 97 ? 8.219 -10.211 -14.419 1.00 89.19 97 ARG A CA 1
ATOM 762 C C . ARG A 1 97 ? 8.719 -9.799 -15.804 1.00 89.19 97 ARG A C 1
ATOM 764 O O . ARG A 1 97 ? 7.925 -9.769 -16.745 1.00 89.19 97 ARG A O 1
ATOM 771 N N . PRO A 1 98 ? 10.022 -9.482 -15.941 1.00 81.19 98 PRO A N 1
ATOM 772 C CA . PRO A 1 98 ? 10.596 -9.084 -17.221 1.00 81.19 98 PRO A CA 1
ATOM 773 C C . PRO A 1 98 ? 10.230 -10.077 -18.329 1.00 81.19 98 PRO A C 1
ATOM 775 O O . PRO A 1 98 ? 10.140 -11.279 -18.080 1.00 81.19 98 PRO A O 1
ATOM 778 N N . VAL A 1 99 ? 10.014 -9.579 -19.550 1.00 83.56 99 VAL A N 1
ATOM 779 C CA . VAL A 1 99 ? 9.619 -10.354 -20.750 1.00 83.56 99 VAL A CA 1
ATOM 780 C C . VAL A 1 99 ? 8.181 -10.896 -20.731 1.00 83.56 99 VAL A C 1
ATOM 782 O O . VAL A 1 99 ? 7.563 -10.981 -21.787 1.00 83.56 99 VAL A O 1
ATOM 785 N N . LEU A 1 100 ? 7.601 -11.191 -19.564 1.00 85.00 100 LEU A N 1
ATOM 786 C CA . LEU A 1 100 ? 6.237 -11.732 -19.443 1.00 85.00 100 LEU A CA 1
ATOM 787 C C . LEU A 1 100 ? 5.150 -10.660 -19.266 1.00 85.00 100 LEU A C 1
ATOM 789 O O . LEU A 1 100 ? 3.983 -10.985 -19.058 1.00 85.00 100 LEU A O 1
ATOM 793 N N . GLY A 1 101 ? 5.525 -9.389 -19.408 1.00 81.50 101 GLY A N 1
ATOM 794 C CA . GLY A 1 101 ? 4.621 -8.249 -19.327 1.00 81.50 101 GLY A CA 1
ATOM 795 C C . GLY A 1 101 ? 4.518 -7.668 -17.921 1.00 81.50 101 GLY A C 1
ATOM 796 O O . GLY A 1 101 ? 5.295 -7.994 -17.025 1.00 81.50 101 GLY A O 1
ATOM 797 N N . THR A 1 102 ? 3.569 -6.751 -17.746 1.00 85.25 102 THR A N 1
ATOM 798 C CA . THR A 1 102 ? 3.357 -6.062 -16.472 1.00 85.25 102 THR A CA 1
ATOM 799 C C . THR A 1 102 ? 2.233 -6.709 -15.671 1.00 85.25 102 THR A C 1
ATOM 801 O O . THR A 1 102 ? 1.258 -7.228 -16.220 1.00 85.25 102 THR A O 1
ATOM 804 N N . PHE A 1 103 ? 2.331 -6.647 -14.348 1.00 91.00 103 PHE A N 1
ATOM 805 C CA . PHE A 1 103 ? 1.247 -6.992 -13.443 1.00 91.00 103 PHE A CA 1
ATOM 806 C C . PHE A 1 103 ? 0.098 -6.007 -13.617 1.00 91.00 103 PHE A C 1
ATOM 808 O O . PHE A 1 103 ? 0.125 -4.887 -13.117 1.00 91.00 103 PHE A O 1
ATOM 815 N N . HIS A 1 104 ? -0.921 -6.413 -14.376 1.00 92.75 104 HIS A N 1
ATOM 816 C CA . HIS A 1 104 ? -1.955 -5.505 -14.863 1.00 92.75 104 HIS A CA 1
ATOM 817 C C . HIS A 1 104 ? -3.230 -5.462 -13.996 1.00 92.75 104 HIS A C 1
ATOM 8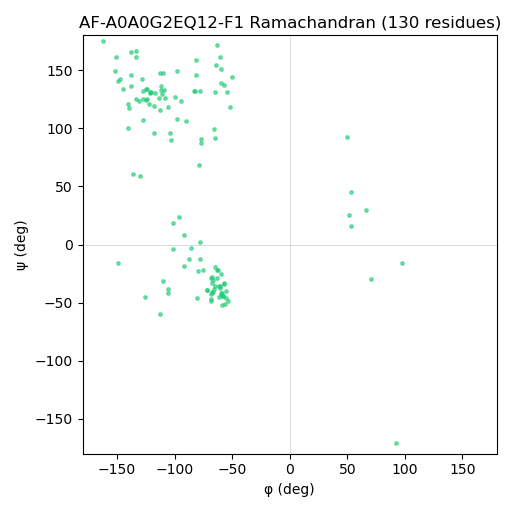19 O O . HIS A 1 104 ? -4.293 -5.064 -14.475 1.00 92.75 104 HIS A O 1
ATOM 825 N N . ALA A 1 105 ? -3.148 -5.806 -12.710 1.00 92.44 105 ALA A N 1
ATOM 826 C CA . ALA A 1 105 ? -4.298 -5.776 -11.806 1.00 92.44 105 ALA A CA 1
ATOM 827 C C . ALA A 1 105 ? -4.576 -4.364 -11.265 1.00 92.44 105 ALA A C 1
ATOM 829 O O . ALA A 1 105 ? -3.643 -3.601 -11.026 1.00 92.44 105 ALA A O 1
ATOM 830 N N . LYS A 1 106 ? -5.853 -4.020 -11.057 1.00 94.94 106 LYS A N 1
ATOM 831 C CA . LYS A 1 106 ? -6.264 -2.882 -10.220 1.00 94.94 106 LYS A CA 1
ATOM 832 C C . LYS A 1 106 ? -7.496 -3.276 -9.410 1.00 94.94 106 LYS A C 1
ATOM 834 O O . LYS A 1 106 ? -8.613 -3.308 -9.931 1.00 94.94 106 LYS A O 1
ATOM 839 N N . PHE A 1 107 ? -7.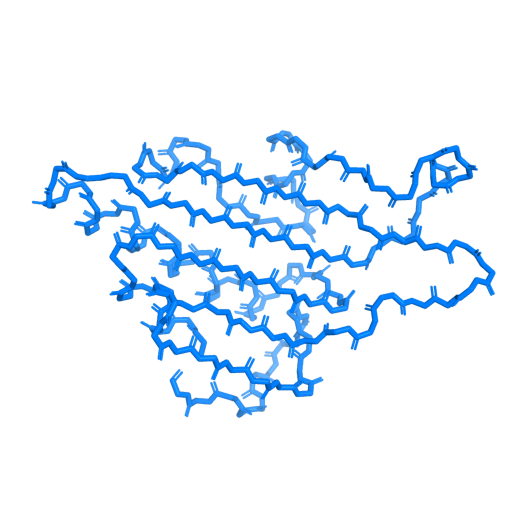288 -3.621 -8.149 1.00 95.94 107 PHE A N 1
ATOM 840 C CA . PHE A 1 107 ? -8.372 -3.990 -7.252 1.00 95.94 107 PHE A CA 1
ATOM 841 C C . PHE A 1 107 ? -8.028 -3.644 -5.809 1.00 95.94 107 PHE A C 1
ATOM 843 O O . PHE A 1 107 ? -6.863 -3.464 -5.453 1.00 95.94 107 PHE A O 1
ATOM 850 N N . MET A 1 108 ? -9.058 -3.580 -4.974 1.00 97.88 108 MET A N 1
ATOM 851 C CA . MET A 1 108 ? -8.898 -3.445 -3.536 1.00 97.88 108 MET A CA 1
ATOM 852 C C . MET A 1 108 ? -9.883 -4.351 -2.807 1.00 97.88 108 MET A C 1
ATOM 854 O O . MET A 1 108 ? -11.057 -4.398 -3.168 1.00 97.88 108 MET A O 1
ATOM 858 N N . V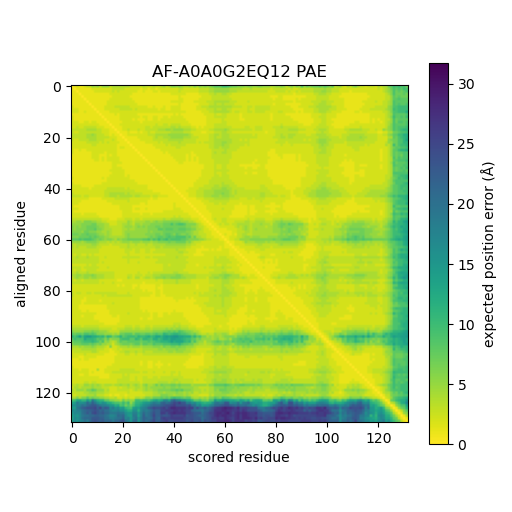AL A 1 109 ? -9.412 -5.041 -1.774 1.00 98.38 109 VAL A N 1
ATOM 859 C CA . VAL A 1 109 ? -10.250 -5.782 -0.825 1.00 98.38 109 VAL A CA 1
ATOM 860 C C . VAL A 1 109 ? -10.170 -5.082 0.524 1.00 98.38 109 VAL A C 1
ATOM 862 O O . VAL A 1 109 ? -9.077 -4.740 0.971 1.00 98.38 109 VAL A O 1
ATOM 865 N N . VAL A 1 110 ? -11.320 -4.860 1.159 1.00 98.62 110 VAL A N 1
ATOM 866 C CA . VAL A 1 110 ? -11.430 -4.217 2.474 1.00 98.62 110 VAL A CA 1
ATOM 867 C C . VAL A 1 110 ? -12.206 -5.124 3.419 1.00 98.62 110 VAL A C 1
ATOM 869 O O . VAL A 1 110 ? -13.328 -5.538 3.110 1.00 98.62 110 VAL A O 1
ATOM 872 N N . ASP A 1 111 ? -11.590 -5.443 4.558 1.00 98.38 111 ASP A N 1
ATOM 873 C CA . ASP A 1 111 ? -12.158 -6.223 5.666 1.00 98.38 111 ASP A CA 1
ATOM 874 C C . ASP A 1 111 ? -12.796 -7.569 5.264 1.00 98.38 111 ASP A C 1
ATOM 876 O O . ASP A 1 111 ? -13.710 -8.044 5.937 1.00 98.38 111 ASP A O 1
ATOM 880 N N . ARG A 1 112 ? -12.369 -8.174 4.143 1.00 97.94 112 ARG A N 1
ATOM 881 C CA . ARG A 1 112 ? -13.024 -9.332 3.482 1.00 97.94 112 ARG A CA 1
ATOM 882 C C . ARG A 1 112 ? -14.520 -9.144 3.180 1.00 97.94 112 ARG A C 1
ATOM 884 O O . ARG A 1 112 ? -15.220 -10.116 2.912 1.00 97.94 112 ARG A O 1
ATOM 891 N N . LYS A 1 113 ? -15.022 -7.910 3.225 1.00 97.81 113 LYS A N 1
ATOM 892 C CA . LYS A 1 113 ? -16.444 -7.572 3.050 1.00 97.81 113 LYS A CA 1
ATOM 893 C C . LYS A 1 113 ? -16.705 -6.841 1.742 1.00 97.81 113 LYS A C 1
ATOM 895 O O . LYS A 1 113 ? -17.787 -6.961 1.180 1.00 97.81 113 LYS A O 1
ATOM 900 N N . ILE A 1 114 ? -15.730 -6.065 1.270 1.00 97.75 1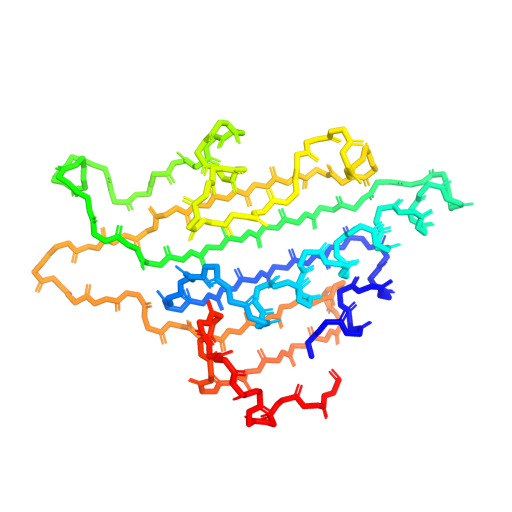14 ILE A N 1
ATOM 901 C CA . ILE A 1 114 ? -15.880 -5.204 0.097 1.00 97.75 114 ILE A CA 1
ATOM 902 C C . ILE A 1 114 ? -14.744 -5.497 -0.876 1.00 97.75 114 ILE A C 1
ATOM 904 O O . ILE A 1 114 ? -13.574 -5.408 -0.512 1.00 97.75 114 ILE A O 1
ATOM 908 N N . GLY A 1 115 ? -15.102 -5.824 -2.116 1.00 97.31 115 GLY A N 1
ATOM 909 C CA . GLY A 1 115 ? -14.181 -5.930 -3.242 1.00 97.31 115 GLY A CA 1
ATOM 910 C C . GLY A 1 115 ? -14.447 -4.818 -4.251 1.00 97.31 115 GLY A C 1
ATOM 911 O O . GLY A 1 115 ? -15.597 -4.530 -4.574 1.00 97.31 115 GLY A O 1
ATOM 912 N N . ILE A 1 116 ? -13.387 -4.194 -4.754 1.00 94.81 116 ILE A N 1
ATOM 913 C CA . ILE A 1 116 ? -13.447 -3.164 -5.793 1.00 94.81 116 ILE A CA 1
ATOM 914 C C . ILE A 1 116 ? -12.545 -3.587 -6.936 1.00 94.81 116 ILE A C 1
ATOM 916 O O . ILE A 1 116 ? -11.390 -3.928 -6.701 1.00 94.81 116 ILE A O 1
ATOM 920 N N . VAL A 1 117 ? -13.039 -3.474 -8.164 1.00 94.19 117 VAL A N 1
ATOM 921 C CA . VAL A 1 117 ? -12.244 -3.607 -9.386 1.00 94.19 117 VAL A CA 1
ATOM 922 C C . VAL A 1 117 ? -12.360 -2.295 -10.154 1.00 94.19 117 VAL A C 1
ATOM 924 O O . VAL A 1 117 ? -13.462 -1.781 -10.327 1.00 94.19 117 VAL A O 1
ATOM 927 N N . CYS A 1 118 ? -11.234 -1.734 -10.591 1.00 86.69 118 CYS A N 1
ATOM 928 C CA . CYS A 1 118 ? -11.203 -0.484 -11.354 1.00 86.69 118 CYS A CA 1
ATOM 929 C C . CYS A 1 118 ? -10.284 -0.629 -12.579 1.00 86.69 118 CYS A C 1
ATOM 931 O O . CYS A 1 118 ? -9.489 -1.558 -12.682 1.00 86.69 118 CYS A O 1
ATOM 933 N N . SER A 1 119 ? -10.370 0.314 -13.517 1.00 88.25 119 SER A N 1
ATOM 934 C CA . SER A 1 119 ? -9.408 0.451 -14.624 1.00 88.25 119 SER A CA 1
ATOM 935 C C . SER A 1 119 ? -8.252 1.404 -14.287 1.00 88.25 119 SER A C 1
ATOM 937 O O . SER A 1 119 ? -7.206 1.370 -14.934 1.00 88.25 119 SER A O 1
ATOM 939 N N . ASN A 1 120 ? -8.431 2.247 -13.267 1.00 86.06 120 ASN A N 1
ATOM 940 C CA . ASN A 1 120 ? -7.521 3.335 -12.926 1.00 86.06 120 ASN A CA 1
ATOM 941 C C . ASN A 1 120 ? -6.328 2.870 -12.084 1.00 86.06 120 ASN A C 1
ATOM 943 O O . ASN A 1 120 ? -6.495 2.221 -11.053 1.00 86.06 120 ASN A O 1
ATOM 947 N N . ASN A 1 121 ? -5.132 3.298 -12.485 1.00 87.25 121 ASN A N 1
ATOM 948 C CA . ASN A 1 121 ? -3.906 3.165 -11.699 1.00 87.25 121 ASN A CA 1
ATOM 949 C C . ASN A 1 121 ? -3.784 4.279 -10.647 1.00 87.25 121 ASN A C 1
ATOM 951 O O . ASN A 1 121 ? -4.301 5.387 -10.830 1.00 87.25 121 ASN A O 1
ATOM 955 N N . ILE A 1 122 ? -2.983 4.036 -9.609 1.00 88.50 122 ILE A N 1
ATOM 956 C CA . ILE A 1 122 ? -2.587 5.052 -8.621 1.00 88.50 122 ILE A CA 1
ATOM 957 C C . ILE A 1 122 ? -1.463 5.932 -9.198 1.00 88.50 122 ILE A C 1
ATOM 959 O O . ILE A 1 122 ? -0.301 5.851 -8.812 1.00 88.50 122 ILE A O 1
ATOM 963 N N . GLN A 1 123 ? -1.808 6.740 -10.202 1.00 84.38 123 GLN A N 1
ATOM 964 C CA . GLN A 1 123 ? -0.874 7.650 -10.886 1.00 84.38 123 GLN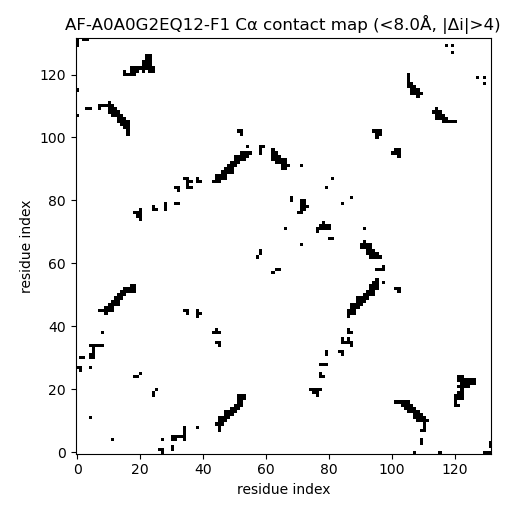 A CA 1
ATOM 965 C C . GLN A 1 123 ? -1.515 8.938 -11.415 1.00 84.38 123 GLN A C 1
ATOM 967 O O . GLN A 1 123 ? -0.811 9.854 -11.841 1.00 84.38 123 GLN A O 1
ATOM 972 N N . VAL A 1 124 ? -2.846 8.970 -11.508 1.00 74.50 124 VAL A N 1
ATOM 973 C CA . VAL A 1 124 ? -3.561 9.970 -12.304 1.00 74.50 124 VAL A CA 1
ATOM 974 C C . VAL A 1 124 ? -3.705 11.268 -11.503 1.00 74.50 124 VAL A C 1
ATOM 976 O O . VAL A 1 124 ? -4.121 11.251 -10.349 1.00 74.50 124 VAL A O 1
ATOM 979 N N . SER A 1 125 ? -3.382 12.405 -12.124 1.00 63.59 125 SER A N 1
ATOM 980 C CA . SER A 1 125 ? -3.523 13.756 -11.546 1.00 63.59 125 SER A CA 1
ATOM 981 C C . SER A 1 125 ? -4.961 14.296 -11.570 1.00 63.59 125 SER A C 1
ATOM 983 O O . SER A 1 125 ? -5.278 15.274 -10.910 1.00 63.59 125 SER A O 1
ATOM 985 N N . ARG A 1 126 ? -5.869 13.656 -12.313 1.00 51.47 126 ARG A N 1
ATOM 986 C CA . ARG A 1 126 ? -7.316 13.901 -12.269 1.00 51.47 126 ARG A CA 1
ATOM 987 C C . ARG A 1 126 ? -8.032 12.577 -12.054 1.00 51.47 126 ARG A C 1
ATOM 989 O O . ARG A 1 126 ? -8.072 11.745 -12.953 1.00 51.47 126 ARG A O 1
ATOM 996 N N . PHE A 1 127 ? -8.573 12.363 -10.858 1.00 47.28 127 PHE A N 1
ATOM 997 C CA . PHE A 1 127 ? -9.335 11.159 -10.532 1.00 47.28 127 PHE A CA 1
ATOM 998 C C . PHE A 1 127 ? -10.625 11.115 -11.372 1.00 47.28 127 PHE A C 1
ATOM 1000 O O . PHE A 1 127 ? -11.659 11.657 -10.990 1.00 47.28 127 PHE A O 1
ATOM 1007 N N . ALA A 1 128 ? -10.573 10.467 -12.536 1.00 43.69 128 ALA A N 1
ATOM 1008 C CA . ALA A 1 128 ? -11.760 10.067 -13.274 1.00 43.69 128 ALA A CA 1
ATOM 1009 C C . ALA A 1 128 ? -12.341 8.821 -12.591 1.00 43.69 128 ALA A C 1
ATOM 1011 O O . ALA A 1 128 ? -11.931 7.704 -12.867 1.00 43.69 128 ALA A O 1
ATOM 1012 N N . VAL A 1 129 ? -13.247 9.047 -11.637 1.00 45.78 129 VAL A N 1
ATOM 1013 C CA . VAL A 1 129 ? -14.285 8.109 -11.174 1.00 45.78 129 VAL A CA 1
ATOM 1014 C C . VAL A 1 129 ? -13.809 6.681 -10.827 1.00 45.78 129 VAL A C 1
ATOM 1016 O O . VAL A 1 129 ? -13.821 5.765 -11.635 1.00 45.78 129 VAL A O 1
ATOM 1019 N N . CYS A 1 130 ? -13.490 6.475 -9.549 1.00 39.88 130 CYS A N 1
ATOM 1020 C CA . CYS A 1 130 ? -13.942 5.300 -8.785 1.00 39.88 130 CYS A CA 1
ATOM 1021 C C . CYS A 1 130 ? -14.393 5.841 -7.410 1.00 39.88 130 CYS A C 1
ATOM 1023 O O . CYS A 1 130 ? -13.779 5.583 -6.367 1.00 39.88 130 CYS A O 1
ATOM 1025 N N . ALA A 1 131 ? -15.404 6.719 -7.449 1.00 32.50 131 ALA A N 1
ATOM 1026 C CA . ALA A 1 131 ? -16.101 7.232 -6.276 1.00 32.50 131 ALA A CA 1
ATOM 1027 C C . ALA A 1 131 ? -17.073 6.154 -5.778 1.00 32.50 131 ALA A C 1
ATOM 1029 O O . ALA A 1 131 ? -18.225 6.104 -6.192 1.00 32.50 131 ALA A O 1
ATOM 1030 N N . LEU A 1 132 ? -16.544 5.279 -4.926 1.00 39.25 132 LEU A N 1
ATOM 1031 C CA . LEU A 1 132 ? -17.262 4.543 -3.890 1.00 39.25 132 LEU A CA 1
ATOM 1032 C C . LEU A 1 132 ? -16.424 4.666 -2.610 1.00 39.25 132 LEU A C 1
ATOM 1034 O O . LEU A 1 132 ? -15.177 4.462 -2.689 1.00 39.25 132 LEU A O 1
#

Radius of gyration: 14.37 Å; Cα contacts (8 Å, |Δi|>4): 270; chains: 1; bounding box: 34×27×41 Å

Organism: NCBI:txid420778

Foldseek 3Di:
DLVLLLVFAAEKEWEFADAWPAPLVVSNQVSLLSNLVVCVVVVAAHEYEYEYEDDDPCVVPPQKDWQDQVRCCDHTNNRDHCVSRVRYDYTYIHGDHPPVDTPHFGWMDGPVPDIDGDNDGNHDNDPPDPPD

Sequence (132 aa):
MSNLIARAEHEVILATNYWKESDASRLITDSLKELSKRAGRRNQRAVVKIIYDRGSAKQVFNNHLDVGEAERTAKGVGIPSANEIPNIDIEVINYHRPVLGTFHAKFMVVDRKIGIVCSNNIQVSRFAVCAL

Solvent-accessible surface area (backbone atoms only — not comparable to full-atom values): 6991 Å² total; per-residue (Å²): 68,41,66,52,50,35,64,42,69,48,30,38,41,39,39,24,26,38,71,31,57,31,63,42,31,47,46,44,35,53,15,48,37,44,20,15,55,51,20,51,76,68,74,42,62,25,42,36,41,39,38,29,31,59,87,55,84,67,33,82,82,45,40,74,36,77,46,51,69,77,61,32,44,29,91,60,48,52,42,72,49,65,85,65,23,76,24,46,52,76,47,40,35,37,34,30,46,81,96,78,53,73,49,78,50,30,36,38,39,35,60,92,78,44,79,46,78,55,92,69,50,38,48,40,79,65,85,81,76,68,91,89

Nearest PDB structures (foldseek):
  8yr5-assembly1_K  TM=6.405E-01  e=5.750E-03  Escherichia coli str. K-12 substr. MG1655
  8yr5-assembly1_I  TM=6.019E-01  e=3.926E-03  Escherichia coli str. K-12 substr. MG1655
  8yr5-assembly1_F  TM=6.541E-01  e=8.422E-03  Escherichia coli str. K-12 substr. MG1655
  8yr5-assembly1_B  TM=6.310E-01  e=6.959E-03  Escherichia coli str. K-12 substr. MG1655
  8v07-assembly2_D  TM=5.503E-01  e=7.416E-03  Mus musculus

Secondary structure (DSSP, 8-state):
-HHHHHH-SSEEEEE-S-B-SSHHHHHHHHHHHHHHHHHHHTT--EEEEEEE----GGGGT-SEEE--HHHHTSTTT-PPPTTT-TTEEEEEEEE--TTS------EEEETTTEEEE-S--BT-SS--S---

pLDDT: mean 91.78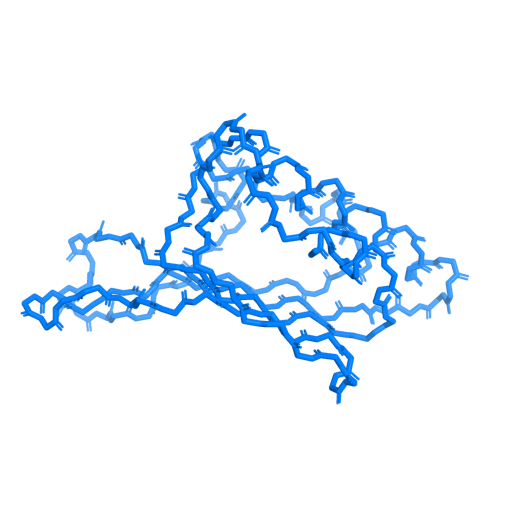, std 12.78, range [32.5, 98.81]

Mean predicted aligned error: 4.18 Å

InterPro domains:
  IPR001736 Phospholipase D/Transphosphatidylase [PS50035] (99-126)
  IPR025202 Cardiolipin synthase-like, phospholipase D-like domain [PF13091] (3-125)